Protein AF-A0A183PET5-F1 (afdb_monomer_lite)

Structure (mmCIF, N/CA/C/O backbone):
data_AF-A0A1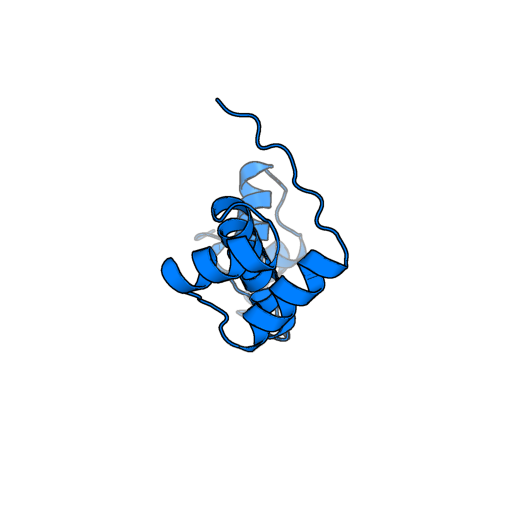83PET5-F1
#
_entry.id   AF-A0A183PET5-F1
#
loop_
_atom_site.group_PDB
_atom_site.id
_atom_site.type_symbol
_atom_site.label_atom_id
_atom_site.label_alt_id
_atom_site.label_comp_id
_atom_site.label_asym_id
_atom_site.label_entity_id
_atom_site.label_seq_id
_atom_site.pdbx_PDB_ins_code
_atom_site.Cartn_x
_atom_site.Cartn_y
_atom_site.Cartn_z
_atom_site.occupancy
_atom_site.B_iso_or_equiv
_atom_site.auth_seq_id
_atom_site.auth_comp_id
_atom_site.auth_asym_id
_atom_site.auth_atom_id
_atom_site.pdbx_PDB_model_num
ATOM 1 N N . MET A 1 1 ? -17.306 4.430 -13.196 1.00 41.22 1 MET A N 1
ATOM 2 C CA . MET A 1 1 ? -15.877 4.793 -13.314 1.00 41.22 1 MET A CA 1
ATOM 3 C C . MET A 1 1 ? -15.508 5.619 -12.088 1.00 41.22 1 MET A C 1
ATOM 5 O O . MET A 1 1 ? -15.665 6.830 -12.104 1.00 41.22 1 MET A O 1
ATOM 9 N N . TYR A 1 2 ? -15.149 4.963 -10.981 1.00 47.38 2 TYR A N 1
ATOM 10 C CA . TYR A 1 2 ? -14.768 5.659 -9.749 1.00 47.38 2 TYR A CA 1
ATOM 11 C C . TYR A 1 2 ? -13.307 6.078 -9.883 1.00 47.38 2 TYR A C 1
ATOM 13 O O . TYR A 1 2 ? -12.419 5.231 -9.943 1.00 47.38 2 TYR A O 1
ATOM 21 N N . ILE A 1 3 ? -13.066 7.381 -9.997 1.00 56.75 3 ILE A N 1
ATOM 22 C CA . ILE A 1 3 ? -11.724 7.955 -9.908 1.00 56.75 3 ILE A CA 1
ATOM 23 C C . ILE A 1 3 ? -11.150 7.483 -8.570 1.00 56.75 3 ILE A C 1
ATOM 25 O O . ILE A 1 3 ? -11.715 7.773 -7.516 1.00 56.75 3 ILE A O 1
ATOM 29 N N . LEU A 1 4 ? -10.075 6.695 -8.616 1.00 60.47 4 LEU A N 1
ATOM 30 C CA . LEU A 1 4 ? -9.388 6.198 -7.430 1.00 60.47 4 LEU A CA 1
ATOM 31 C C . LEU A 1 4 ? -8.865 7.401 -6.643 1.00 60.47 4 LEU A C 1
ATOM 33 O O . LEU A 1 4 ? -7.787 7.919 -6.926 1.00 60.47 4 LEU A O 1
ATOM 37 N N . PHE A 1 5 ? -9.637 7.863 -5.657 1.00 74.62 5 PHE A N 1
ATOM 38 C CA . PHE A 1 5 ? -9.165 8.854 -4.701 1.00 74.62 5 PHE A CA 1
ATOM 39 C C . PHE A 1 5 ? -7.880 8.312 -4.076 1.00 74.62 5 PHE A C 1
ATOM 41 O O . PHE A 1 5 ? -7.866 7.194 -3.549 1.00 74.62 5 PHE A O 1
ATOM 48 N N . ARG A 1 6 ? -6.780 9.054 -4.204 1.00 76.00 6 ARG A N 1
ATOM 49 C CA . ARG A 1 6 ? -5.486 8.650 -3.660 1.00 76.00 6 ARG A CA 1
ATOM 50 C C . ARG A 1 6 ? -5.527 8.828 -2.147 1.00 76.00 6 ARG A C 1
ATOM 52 O O . ARG A 1 6 ? -5.416 9.945 -1.656 1.00 76.00 6 ARG A O 1
ATOM 59 N N . THR A 1 7 ? -5.668 7.726 -1.420 1.00 81.12 7 THR A N 1
ATOM 60 C CA . THR A 1 7 ? -5.598 7.726 0.043 1.00 81.12 7 THR A CA 1
ATOM 61 C C . THR A 1 7 ? -4.209 8.175 0.493 1.00 81.12 7 THR A C 1
ATOM 63 O O . THR A 1 7 ? -3.199 7.630 0.042 1.00 81.12 7 THR A O 1
ATOM 66 N N . ILE A 1 8 ? -4.160 9.176 1.372 1.00 89.69 8 ILE A N 1
ATOM 67 C CA . ILE A 1 8 ? -2.952 9.551 2.108 1.00 89.69 8 ILE A CA 1
ATOM 68 C C . ILE A 1 8 ? -3.078 8.925 3.492 1.00 89.69 8 ILE A C 1
ATOM 70 O O . ILE A 1 8 ? -4.015 9.233 4.222 1.00 89.69 8 ILE A O 1
ATOM 74 N N . PHE A 1 9 ? -2.159 8.023 3.823 1.00 93.19 9 PHE A N 1
ATOM 75 C CA . PHE A 1 9 ? -2.137 7.361 5.123 1.00 93.19 9 PHE A CA 1
ATOM 76 C C . PHE A 1 9 ? -1.466 8.252 6.163 1.00 93.19 9 PHE A C 1
ATOM 78 O O . PHE A 1 9 ? -0.458 8.901 5.873 1.00 93.19 9 PHE A O 1
ATOM 85 N N . THR A 1 10 ? -2.000 8.256 7.380 1.00 96.44 10 THR A N 1
ATOM 86 C CA . THR A 1 10 ? -1.334 8.893 8.520 1.00 96.44 10 THR A CA 1
ATOM 87 C C . THR A 1 10 ? -0.131 8.062 8.972 1.00 96.44 10 THR A C 1
ATOM 89 O O . THR A 1 10 ? -0.028 6.868 8.680 1.00 96.44 10 THR A O 1
ATOM 92 N N . SER A 1 11 ? 0.780 8.665 9.738 1.00 95.62 11 SER A N 1
ATOM 93 C CA . SER A 1 11 ? 1.925 7.937 10.303 1.00 95.62 11 SER A CA 1
ATOM 94 C C . SER A 1 11 ? 1.497 6.770 11.202 1.00 95.62 11 SER A C 1
ATOM 96 O O . SER A 1 11 ? 2.140 5.724 11.180 1.00 95.62 11 SER A O 1
ATOM 98 N N . GLY A 1 12 ? 0.400 6.920 11.955 1.00 96.94 12 GLY A N 1
ATOM 99 C CA . GLY A 1 12 ? -0.147 5.852 12.801 1.00 96.94 12 GLY A CA 1
ATOM 100 C C . GLY A 1 12 ? -0.662 4.669 11.981 1.00 96.94 12 GLY A C 1
ATOM 101 O O . GLY A 1 12 ? -0.313 3.525 12.258 1.00 96.94 12 GLY A O 1
ATOM 102 N N . GLN A 1 13 ? -1.396 4.949 10.901 1.00 97.12 13 GLN A N 1
ATOM 103 C CA . GLN A 1 13 ? -1.871 3.923 9.970 1.00 97.12 13 GLN A CA 1
ATOM 104 C C . GLN A 1 13 ? -0.718 3.170 9.307 1.00 97.12 13 GLN A C 1
ATOM 106 O O . GLN A 1 13 ? -0.742 1.946 9.222 1.00 97.12 13 GLN A O 1
ATOM 111 N N . LEU A 1 14 ? 0.317 3.891 8.861 1.00 97.56 14 LEU A N 1
ATOM 112 C CA . LEU A 1 14 ? 1.506 3.270 8.278 1.00 97.56 14 LEU A CA 1
ATOM 113 C C . LEU A 1 14 ? 2.236 2.370 9.277 1.00 97.56 14 LEU A C 1
ATOM 115 O O . LEU A 1 14 ? 2.718 1.315 8.877 1.00 97.56 14 LEU A O 1
ATOM 119 N N . ASN A 1 15 ? 2.303 2.757 10.553 1.00 97.44 15 ASN A N 1
ATOM 120 C CA . ASN A 1 15 ? 2.916 1.933 11.592 1.00 97.44 15 ASN A CA 1
ATOM 121 C C . ASN A 1 15 ? 2.162 0.604 11.758 1.00 97.44 15 ASN A C 1
ATOM 123 O O . ASN A 1 15 ? 2.775 -0.457 11.682 1.00 97.44 15 ASN A O 1
ATOM 127 N N . GLU A 1 16 ? 0.834 0.650 11.873 1.00 97.81 16 GLU A N 1
ATOM 128 C CA . GLU A 1 16 ? 0.010 -0.560 11.983 1.00 97.81 16 GLU A CA 1
ATOM 129 C C . GLU A 1 16 ? 0.118 -1.465 10.747 1.00 97.81 16 GLU A C 1
ATOM 131 O O . GLU A 1 16 ? 0.273 -2.681 10.871 1.00 97.81 16 GLU A O 1
ATOM 136 N N . LEU A 1 17 ? 0.109 -0.873 9.549 1.00 97.94 17 LEU A N 1
ATOM 137 C CA . LEU A 1 17 ? 0.284 -1.598 8.290 1.00 97.94 17 LEU A CA 1
ATOM 138 C C . LEU A 1 17 ? 1.663 -2.265 8.191 1.00 97.94 17 LEU A C 1
ATOM 140 O O . LEU A 1 17 ? 1.754 -3.435 7.824 1.00 97.94 17 LEU A O 1
ATOM 144 N N . GLU A 1 18 ? 2.740 -1.549 8.525 1.00 97.94 18 GLU A N 1
ATOM 145 C CA . GLU A 1 18 ? 4.094 -2.111 8.530 1.00 97.94 18 GLU A CA 1
ATOM 146 C C . GLU A 1 18 ? 4.246 -3.187 9.607 1.00 97.94 18 GLU A C 1
ATOM 148 O O . GLU A 1 18 ? 4.841 -4.225 9.323 1.00 97.94 18 GLU A O 1
ATOM 153 N N . LYS A 1 19 ? 3.682 -3.000 10.806 1.00 97.50 19 LYS A N 1
ATOM 154 C CA . LYS A 1 19 ? 3.689 -4.020 11.863 1.00 97.50 19 LYS A CA 1
ATOM 155 C C . LYS A 1 19 ? 3.036 -5.316 11.378 1.00 97.50 19 LYS A C 1
ATOM 157 O O . LYS A 1 19 ? 3.670 -6.366 11.424 1.00 97.50 19 LYS A O 1
ATOM 162 N N . ALA A 1 20 ? 1.821 -5.230 10.837 1.00 97.50 20 ALA A N 1
ATOM 163 C CA . ALA A 1 20 ? 1.124 -6.386 10.277 1.00 97.50 20 ALA A CA 1
ATOM 164 C C . ALA A 1 20 ? 1.892 -7.015 9.100 1.00 97.50 20 ALA A C 1
ATOM 166 O O . ALA A 1 20 ? 1.919 -8.234 8.955 1.00 97.50 20 ALA A O 1
ATOM 167 N N . PHE A 1 21 ? 2.562 -6.202 8.275 1.00 97.25 21 PHE A N 1
ATOM 168 C CA . PHE A 1 21 ? 3.387 -6.697 7.174 1.00 97.25 21 PHE A CA 1
ATOM 169 C C . PHE A 1 21 ? 4.567 -7.546 7.662 1.00 97.25 21 PHE A C 1
ATOM 171 O O . PHE A 1 21 ? 4.856 -8.564 7.040 1.00 97.25 21 PHE A O 1
ATOM 178 N N . HIS A 1 22 ? 5.220 -7.166 8.765 1.00 95.75 22 HIS A N 1
ATOM 179 C CA . HIS A 1 22 ? 6.302 -7.965 9.356 1.00 95.75 22 HIS A CA 1
ATOM 180 C C . HIS A 1 22 ? 5.808 -9.322 9.875 1.00 95.75 22 HIS A C 1
ATOM 182 O O . HIS A 1 22 ? 6.554 -10.296 9.820 1.00 95.75 22 HIS A O 1
ATOM 188 N N . GLU A 1 23 ? 4.564 -9.395 10.356 1.00 95.81 23 GLU A N 1
ATOM 189 C CA . GLU A 1 23 ? 3.945 -10.642 10.819 1.00 95.81 23 GLU A CA 1
ATOM 190 C C . GLU A 1 23 ? 3.532 -11.541 9.640 1.00 95.81 23 GLU A C 1
ATOM 192 O O . GLU A 1 23 ? 3.794 -12.744 9.650 1.00 95.81 23 GLU A O 1
ATOM 197 N N . ALA A 1 24 ? 2.920 -10.966 8.598 1.00 95.44 24 ALA A N 1
ATOM 198 C CA . ALA A 1 24 ? 2.502 -11.694 7.404 1.00 95.44 24 ALA A CA 1
ATOM 199 C C . ALA A 1 24 ? 2.528 -10.816 6.140 1.00 95.44 24 ALA A C 1
ATOM 201 O O . ALA A 1 24 ? 1.739 -9.890 5.973 1.00 95.44 24 ALA A O 1
ATOM 202 N N . HIS A 1 25 ? 3.362 -11.175 5.158 1.00 95.12 25 HIS A N 1
ATOM 203 C CA . HIS A 1 25 ? 3.439 -10.464 3.870 1.00 95.12 25 HIS A CA 1
ATOM 204 C C . HIS A 1 25 ? 2.213 -10.673 2.953 1.00 95.12 25 HIS A C 1
ATOM 206 O O . HIS A 1 25 ? 1.964 -9.874 2.036 1.00 95.12 25 HIS A O 1
ATOM 212 N N . TYR A 1 26 ? 1.467 -11.761 3.165 1.00 97.00 26 TYR A N 1
ATOM 213 C CA . TYR A 1 26 ? 0.293 -12.172 2.388 1.00 97.00 26 TYR A CA 1
ATOM 214 C C . TYR A 1 26 ? -0.883 -12.492 3.327 1.00 97.00 26 TYR A C 1
ATOM 216 O O . TYR A 1 26 ? -1.244 -13.659 3.453 1.00 97.00 26 TYR A O 1
ATOM 224 N N . PRO A 1 27 ? -1.460 -11.485 4.005 1.00 96.44 27 PRO A N 1
ATOM 225 C CA . PRO A 1 27 ? -2.604 -11.711 4.879 1.00 96.44 27 PRO A CA 1
ATOM 226 C C . PRO A 1 27 ? -3.834 -12.122 4.063 1.00 96.44 27 PRO A C 1
ATOM 228 O O . PRO A 1 27 ? -4.075 -11.574 2.977 1.00 96.44 27 PRO A O 1
ATOM 231 N N . ASP A 1 28 ? -4.616 -13.063 4.587 1.00 96.75 28 ASP A N 1
ATOM 232 C CA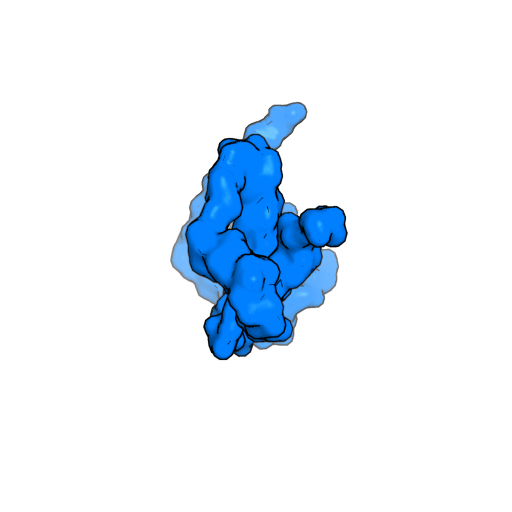 . ASP A 1 28 ? -5.903 -13.453 4.010 1.00 96.75 28 ASP A CA 1
ATOM 233 C C . ASP A 1 28 ? -6.974 -12.351 4.177 1.00 96.75 28 ASP A C 1
ATOM 235 O O . ASP A 1 28 ? -6.690 -11.252 4.655 1.00 96.75 28 ASP A O 1
ATOM 239 N N . VAL A 1 29 ? -8.199 -12.603 3.702 1.00 96.06 29 VAL A N 1
ATOM 240 C CA . VAL A 1 29 ? -9.297 -11.618 3.765 1.00 96.06 29 VAL A CA 1
ATOM 241 C C . VAL A 1 29 ? -9.633 -11.259 5.214 1.00 96.06 29 VAL A C 1
ATOM 243 O O . VAL A 1 29 ? -9.701 -10.080 5.546 1.00 96.06 29 VAL A O 1
ATOM 246 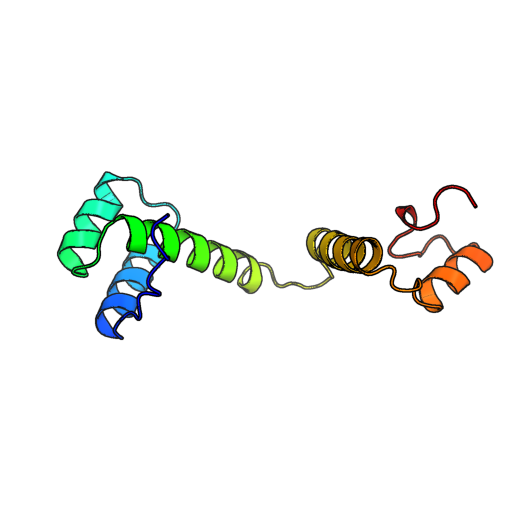N N . TYR A 1 30 ? -9.758 -12.257 6.086 1.00 97.06 30 TYR A N 1
ATOM 247 C CA . TYR A 1 30 ? -10.133 -12.064 7.483 1.00 97.06 30 TYR A CA 1
ATOM 248 C C . TYR A 1 30 ? -9.080 -11.251 8.249 1.00 97.06 30 TYR A C 1
ATOM 250 O O . TYR A 1 30 ? -9.398 -10.309 8.973 1.00 97.06 30 TYR A O 1
ATOM 258 N N . GLN A 1 31 ? -7.797 -11.544 8.034 1.00 97.12 31 GLN A N 1
ATOM 259 C CA . GLN A 1 31 ? -6.698 -10.782 8.625 1.00 97.12 31 GLN A CA 1
ATOM 260 C C . GLN A 1 31 ? -6.699 -9.316 8.166 1.00 97.12 31 GLN A C 1
ATOM 262 O O . GLN A 1 31 ? -6.390 -8.419 8.955 1.00 97.12 31 GLN A O 1
ATOM 267 N N . ARG A 1 32 ? -7.064 -9.047 6.904 1.00 98.06 32 ARG A N 1
ATOM 268 C CA . ARG A 1 32 ? -7.189 -7.671 6.396 1.00 98.06 32 ARG A CA 1
ATOM 269 C C . ARG A 1 32 ? -8.414 -6.952 6.955 1.00 98.06 32 ARG A C 1
ATOM 271 O O . ARG A 1 32 ? -8.310 -5.760 7.229 1.00 98.06 32 ARG A O 1
ATOM 278 N N . GLU A 1 33 ? -9.524 -7.647 7.186 1.00 97.56 33 GLU A N 1
ATOM 279 C CA . GLU A 1 33 ? -10.711 -7.083 7.843 1.00 97.56 33 GLU A CA 1
ATOM 280 C C . GLU A 1 33 ? -10.430 -6.704 9.305 1.00 97.56 33 GLU A C 1
ATOM 282 O O . GLU A 1 33 ? -10.763 -5.600 9.736 1.00 97.56 33 GLU A O 1
ATOM 287 N N . LEU A 1 34 ? -9.718 -7.547 10.059 1.00 97.19 34 LEU A N 1
ATOM 288 C CA . LEU A 1 34 ? -9.283 -7.191 11.415 1.00 97.19 34 LEU A CA 1
ATOM 289 C C . LEU A 1 34 ? -8.363 -5.961 11.420 1.00 97.19 34 LEU A C 1
ATOM 291 O O . LEU A 1 34 ? -8.500 -5.068 12.261 1.00 97.19 34 LEU A O 1
ATOM 295 N N . LEU A 1 35 ? -7.439 -5.883 10.460 1.00 97.69 35 LEU A N 1
ATOM 296 C CA . LEU A 1 35 ? -6.553 -4.729 10.318 1.00 97.69 35 LEU A CA 1
ATOM 297 C C . LEU A 1 35 ? -7.310 -3.469 9.875 1.00 97.69 35 LEU A C 1
ATOM 299 O O . LEU A 1 35 ? -6.943 -2.371 10.286 1.00 97.69 35 LEU A O 1
ATOM 303 N N . SER A 1 36 ? -8.379 -3.620 9.090 1.00 97.56 36 SER A N 1
ATOM 304 C CA . SER A 1 36 ? -9.282 -2.537 8.682 1.00 97.56 36 SER A CA 1
ATOM 305 C C . SER A 1 36 ? -9.898 -1.847 9.888 1.00 97.56 36 SER A C 1
ATOM 307 O O . SER A 1 36 ? -9.825 -0.621 9.990 1.00 97.56 36 SER A O 1
ATOM 309 N N . MET A 1 37 ? -10.396 -2.631 10.845 1.00 96.56 37 MET A N 1
ATOM 310 C CA . MET A 1 37 ? -10.932 -2.101 12.098 1.00 96.56 37 MET A CA 1
ATOM 311 C C . MET A 1 37 ? -9.856 -1.396 12.927 1.00 96.56 37 MET A C 1
ATOM 313 O O . MET A 1 37 ? -10.108 -0.336 13.488 1.00 96.56 37 MET A O 1
ATOM 317 N N . LYS A 1 38 ? -8.646 -1.963 12.990 1.00 94.94 38 LYS A N 1
ATOM 318 C CA . LYS A 1 38 ? -7.557 -1.429 13.818 1.00 94.94 38 LYS A CA 1
ATOM 319 C C . LYS A 1 38 ? -6.941 -0.141 13.263 1.00 94.94 38 LYS A C 1
ATOM 321 O O . LYS A 1 38 ? -6.598 0.753 14.028 1.00 94.94 38 LYS A O 1
ATOM 326 N N . ALA A 1 39 ? -6.752 -0.069 11.948 1.00 95.25 39 ALA A N 1
ATOM 327 C CA . ALA A 1 39 ? -6.140 1.073 11.271 1.00 95.25 39 ALA A CA 1
ATOM 328 C C . ALA A 1 39 ? -7.173 2.109 10.790 1.00 95.25 39 ALA A C 1
ATOM 330 O O . ALA A 1 39 ? -6.784 3.134 10.227 1.00 95.25 39 ALA A O 1
ATOM 331 N N . GLU A 1 40 ? -8.470 1.838 10.974 1.00 96.38 40 GLU A N 1
ATOM 332 C CA . GLU A 1 40 ? -9.585 2.648 10.465 1.00 96.38 40 GLU A CA 1
ATOM 333 C C . GLU A 1 40 ? -9.445 2.934 8.960 1.00 96.38 40 GLU A C 1
ATOM 335 O O . GLU A 1 40 ? -9.585 4.059 8.474 1.00 96.38 40 GLU A O 1
ATOM 340 N N . LEU A 1 41 ? -9.106 1.889 8.204 1.00 95.62 41 LEU A N 1
ATOM 341 C CA . LEU A 1 41 ? -8.913 1.952 6.759 1.00 95.62 41 LEU A CA 1
ATOM 342 C C . LEU A 1 41 ? -9.817 0.944 6.066 1.00 95.62 41 LEU A C 1
ATOM 344 O O . LEU A 1 41 ? -9.854 -0.201 6.502 1.00 95.62 41 LEU A O 1
ATOM 348 N N . PRO A 1 42 ? -10.472 1.297 4.950 1.00 95.50 42 PRO A N 1
ATOM 349 C CA . PRO A 1 42 ? -11.188 0.320 4.139 1.00 95.50 42 PRO A CA 1
ATOM 350 C C . PRO A 1 42 ? -10.283 -0.843 3.693 1.00 95.50 42 PRO A C 1
ATOM 352 O O . PRO A 1 42 ? -9.110 -0.636 3.362 1.00 95.50 42 PRO A O 1
ATOM 355 N N . GLU A 1 43 ? -10.826 -2.062 3.673 1.00 96.00 43 GLU A N 1
ATOM 356 C CA . GLU A 1 43 ? -10.088 -3.287 3.323 1.00 96.00 43 GLU A CA 1
ATOM 357 C C . GLU A 1 43 ? -9.418 -3.192 1.943 1.00 96.00 43 GLU A C 1
ATOM 359 O O . GLU A 1 43 ? -8.254 -3.573 1.800 1.00 96.00 43 GLU A O 1
ATOM 364 N N . ASP A 1 44 ? -10.080 -2.574 0.960 1.00 95.25 44 ASP A N 1
ATOM 365 C CA . ASP A 1 44 ? -9.547 -2.389 -0.394 1.00 95.25 44 ASP A CA 1
ATOM 366 C C . ASP A 1 44 ? -8.256 -1.550 -0.387 1.00 95.25 44 ASP A C 1
ATOM 368 O O . ASP A 1 44 ? -7.302 -1.828 -1.125 1.00 95.25 44 ASP A O 1
ATOM 372 N N . ARG A 1 45 ? -8.174 -0.547 0.496 1.00 95.94 45 ARG A N 1
ATOM 373 C CA . ARG A 1 45 ? -6.971 0.279 0.679 1.00 95.94 45 ARG A CA 1
ATOM 374 C C . ARG A 1 45 ? -5.844 -0.502 1.322 1.00 95.94 45 ARG A C 1
ATOM 376 O O . ARG A 1 45 ? -4.694 -0.331 0.911 1.00 95.94 45 ARG A O 1
ATOM 383 N N . ILE A 1 46 ? -6.163 -1.387 2.260 1.00 96.75 46 ILE A N 1
ATOM 384 C CA . ILE A 1 46 ? -5.197 -2.305 2.866 1.00 96.75 46 ILE A CA 1
ATOM 385 C C . ILE A 1 46 ? -4.687 -3.285 1.808 1.00 96.75 46 ILE A C 1
ATOM 387 O O . ILE A 1 46 ? -3.476 -3.424 1.642 1.00 96.75 46 ILE A O 1
ATOM 391 N N . GLN A 1 47 ? -5.571 -3.896 1.017 1.00 96.38 47 GLN A N 1
ATOM 392 C CA . GLN A 1 47 ? -5.191 -4.798 -0.069 1.00 96.38 47 GLN A CA 1
ATOM 393 C C . GLN A 1 47 ? -4.201 -4.131 -1.037 1.00 96.38 47 GLN A C 1
ATOM 395 O O . GLN A 1 47 ? -3.134 -4.690 -1.319 1.00 96.38 47 GLN A O 1
ATOM 400 N N . VAL A 1 48 ? -4.521 -2.927 -1.524 1.00 96.31 48 VAL A N 1
ATOM 401 C CA . VAL A 1 48 ? -3.650 -2.169 -2.438 1.00 96.31 48 VAL A CA 1
ATOM 402 C C . VAL A 1 48 ? -2.332 -1.787 -1.762 1.00 96.31 48 VAL A C 1
ATOM 404 O O . VAL A 1 48 ? -1.265 -1.899 -2.376 1.00 96.31 48 VAL A O 1
ATOM 407 N N . TRP A 1 49 ? -2.365 -1.374 -0.493 1.00 96.81 49 TRP A N 1
ATOM 408 C CA . TRP A 1 49 ? -1.148 -1.068 0.255 1.00 96.81 49 TRP A CA 1
ATOM 409 C C . TRP A 1 49 ? -0.233 -2.294 0.357 1.00 96.81 49 TRP A C 1
ATOM 411 O O . TRP A 1 49 ? 0.942 -2.194 0.010 1.00 96.81 49 TRP A O 1
ATOM 421 N N . PHE A 1 50 ? -0.763 -3.471 0.707 1.00 97.75 50 PHE A N 1
ATOM 422 C CA . PHE A 1 50 ? 0.009 -4.716 0.785 1.00 97.75 50 PHE A CA 1
ATOM 423 C C . PHE A 1 50 ? 0.588 -5.126 -0.577 1.00 97.75 50 PHE A C 1
ATOM 425 O O . PHE A 1 50 ? 1.737 -5.566 -0.658 1.00 97.75 50 PHE A O 1
ATOM 432 N N . GLN A 1 51 ? -0.155 -4.938 -1.673 1.00 95.50 51 GLN A N 1
ATOM 433 C CA . GLN A 1 51 ? 0.365 -5.160 -3.028 1.00 95.50 51 GLN A CA 1
ATOM 434 C C . GLN A 1 51 ? 1.572 -4.257 -3.330 1.00 95.50 51 GLN A C 1
ATOM 436 O O . GLN A 1 51 ? 2.624 -4.746 -3.762 1.00 95.50 51 GLN A O 1
ATOM 441 N N . ASN A 1 52 ? 1.453 -2.958 -3.047 1.00 95.50 52 ASN A N 1
ATOM 442 C CA . ASN A 1 52 ? 2.522 -1.979 -3.248 1.00 95.50 52 ASN A CA 1
ATOM 443 C C . ASN A 1 52 ? 3.721 -2.241 -2.333 1.00 95.50 52 ASN A C 1
ATOM 445 O O . ASN A 1 52 ? 4.875 -2.188 -2.770 1.00 95.50 52 ASN A O 1
ATOM 449 N N . ARG A 1 53 ? 3.463 -2.589 -1.072 1.00 96.31 53 ARG A N 1
ATOM 450 C CA . ARG A 1 53 ? 4.498 -2.894 -0.091 1.00 96.31 53 ARG A CA 1
ATOM 451 C C . ARG A 1 53 ? 5.290 -4.137 -0.474 1.00 96.31 53 ARG A C 1
ATOM 453 O O . ARG A 1 53 ? 6.520 -4.099 -0.407 1.00 96.31 53 ARG A O 1
ATOM 460 N N . ARG A 1 54 ? 4.629 -5.192 -0.970 1.00 95.50 54 ARG A N 1
ATOM 461 C CA . ARG A 1 54 ? 5.297 -6.370 -1.551 1.00 95.50 54 ARG A CA 1
ATOM 462 C C . ARG A 1 54 ? 6.103 -6.023 -2.797 1.00 95.50 54 ARG A C 1
ATOM 464 O O . ARG A 1 54 ? 7.182 -6.575 -2.989 1.00 95.50 54 ARG A O 1
ATOM 471 N N . ALA A 1 55 ? 5.606 -5.130 -3.653 1.00 89.81 55 ALA A N 1
ATOM 472 C CA . ALA A 1 55 ? 6.361 -4.677 -4.818 1.00 89.81 55 ALA A CA 1
ATOM 473 C C . ALA A 1 55 ? 7.651 -3.951 -4.406 1.00 89.81 55 ALA A C 1
ATOM 475 O O . ALA A 1 55 ? 8.705 -4.224 -4.976 1.00 89.81 55 ALA A O 1
ATOM 476 N N . LYS A 1 56 ? 7.590 -3.086 -3.385 1.00 89.56 56 LYS A N 1
ATOM 477 C CA . LYS A 1 56 ? 8.775 -2.436 -2.805 1.00 89.56 56 LYS A CA 1
ATOM 478 C C . LYS A 1 56 ? 9.718 -3.456 -2.163 1.00 89.56 56 LYS A C 1
ATOM 480 O O . LYS A 1 56 ? 10.894 -3.460 -2.498 1.00 89.56 56 LYS A O 1
ATOM 485 N N . TRP A 1 57 ? 9.193 -4.361 -1.338 1.00 88.31 57 TRP A N 1
ATOM 486 C CA . TRP A 1 57 ? 9.956 -5.432 -0.685 1.00 88.31 57 TRP A CA 1
ATOM 487 C C . TRP A 1 57 ? 10.738 -6.286 -1.690 1.00 88.31 57 TRP A C 1
ATOM 489 O O . TRP A 1 57 ? 11.944 -6.472 -1.553 1.00 88.31 57 TRP A O 1
ATOM 499 N N . ARG A 1 58 ? 10.081 -6.711 -2.777 1.00 84.31 58 ARG A N 1
ATOM 500 C CA . ARG A 1 58 ? 10.724 -7.460 -3.867 1.00 84.31 58 ARG A CA 1
ATOM 501 C C . ARG A 1 58 ? 11.855 -6.687 -4.549 1.00 84.31 58 ARG A C 1
ATOM 503 O O . ARG A 1 58 ? 12.791 -7.322 -5.025 1.00 84.31 58 ARG A O 1
ATOM 510 N N . LYS A 1 59 ? 11.771 -5.352 -4.614 1.00 75.50 59 LYS A N 1
ATOM 511 C CA . LYS A 1 59 ? 12.831 -4.487 -5.160 1.00 75.50 59 LYS A CA 1
ATOM 512 C C . LYS A 1 59 ? 13.994 -4.281 -4.184 1.00 75.50 59 LYS A C 1
ATOM 514 O O . LYS A 1 59 ? 15.103 -4.054 -4.647 1.00 75.50 59 LYS A O 1
ATOM 519 N N . THR A 1 60 ? 13.745 -4.308 -2.873 1.00 72.19 60 THR A N 1
ATOM 520 C CA . THR A 1 60 ? 14.753 -3.984 -1.848 1.00 72.19 60 THR A CA 1
ATOM 521 C C . THR A 1 60 ? 15.476 -5.206 -1.282 1.00 72.19 60 THR A C 1
ATOM 523 O O . THR A 1 60 ? 16.670 -5.113 -1.025 1.00 72.19 60 THR A O 1
ATOM 526 N N . GLU A 1 61 ? 14.801 -6.346 -1.092 1.00 62.19 61 GLU A N 1
ATOM 527 C CA . GLU A 1 61 ? 15.421 -7.541 -0.483 1.00 62.19 61 GLU A CA 1
ATOM 528 C C . GLU A 1 61 ? 16.123 -8.458 -1.480 1.00 62.19 61 GLU A C 1
ATOM 530 O O . GLU A 1 61 ? 17.118 -9.102 -1.148 1.00 62.19 61 GLU A O 1
ATOM 535 N N . LYS A 1 62 ? 15.707 -8.437 -2.749 1.00 49.41 62 LYS A N 1
ATOM 536 C CA . LYS A 1 62 ? 16.626 -8.820 -3.815 1.00 49.41 62 LYS A CA 1
ATOM 537 C C . LYS A 1 62 ? 17.560 -7.637 -3.984 1.00 49.41 62 LYS A C 1
ATOM 539 O O . LYS A 1 62 ? 17.205 -6.691 -4.681 1.00 49.41 62 LYS A O 1
ATOM 544 N N . LYS A 1 63 ? 18.742 -7.687 -3.353 1.00 45.34 63 LYS A N 1
ATOM 545 C CA . LYS A 1 63 ? 19.897 -6.916 -3.829 1.00 45.34 63 LYS A CA 1
ATOM 546 C C . LYS A 1 63 ? 19.877 -7.065 -5.341 1.00 45.34 63 LYS A C 1
ATOM 548 O O . LYS A 1 63 ? 20.092 -8.163 -5.853 1.00 45.34 63 LYS A O 1
ATOM 553 N N . TRP A 1 64 ? 19.531 -5.997 -6.044 1.00 46.94 64 TRP A N 1
ATOM 554 C CA . TRP A 1 64 ? 19.585 -5.934 -7.492 1.0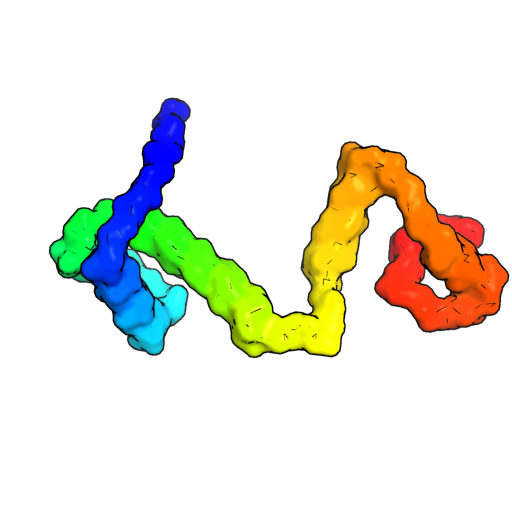0 46.94 64 TRP A CA 1
ATOM 555 C C . TRP A 1 64 ? 21.068 -5.882 -7.873 1.00 46.94 64 TRP A C 1
ATOM 557 O O . TRP A 1 64 ? 21.598 -4.871 -8.310 1.00 46.94 64 TRP A O 1
ATOM 567 N N . GLY A 1 65 ? 21.784 -6.965 -7.571 1.00 44.66 65 GLY A N 1
ATOM 568 C CA . GLY A 1 65 ? 23.225 -7.117 -7.731 1.00 44.66 65 GLY A CA 1
ATOM 569 C C . GLY A 1 65 ? 23.630 -7.422 -9.168 1.00 44.66 65 GLY A C 1
ATOM 570 O O . GLY A 1 65 ? 24.751 -7.856 -9.382 1.00 44.66 65 GLY A O 1
ATOM 571 N N . LYS A 1 66 ? 22.704 -7.252 -10.115 1.00 45.69 66 LYS A N 1
ATOM 572 C CA . LYS A 1 66 ? 22.792 -7.312 -11.579 1.00 45.69 66 LYS A CA 1
ATOM 573 C C . LYS A 1 66 ? 21.372 -7.004 -12.076 1.00 45.69 66 LYS A C 1
ATOM 575 O O . LYS A 1 66 ? 20.415 -7.377 -11.392 1.00 45.69 66 LYS A O 1
ATOM 580 N N . SER A 1 67 ? 21.220 -6.302 -13.201 1.00 48.78 67 SER A N 1
ATOM 581 C CA . SER A 1 67 ? 19.923 -6.134 -13.882 1.00 48.78 67 SER A CA 1
ATOM 582 C C . SER A 1 67 ? 19.111 -7.424 -13.831 1.00 48.78 67 SER A C 1
ATOM 584 O O . SER A 1 67 ? 19.566 -8.444 -14.328 1.00 48.78 67 SER A O 1
ATOM 586 N N . SER A 1 68 ? 17.931 -7.427 -13.201 1.00 54.41 68 SER A N 1
ATOM 587 C CA . SER A 1 68 ? 17.021 -8.550 -13.408 1.00 54.41 68 SER A CA 1
ATOM 588 C C . SER A 1 68 ? 16.485 -8.468 -14.831 1.00 54.41 68 SER A C 1
ATOM 590 O O . SER A 1 68 ? 16.146 -7.380 -15.301 1.00 54.41 68 SER A O 1
ATOM 592 N N . ILE A 1 69 ? 16.304 -9.634 -15.439 1.00 52.72 69 ILE A N 1
ATOM 593 C CA . ILE A 1 69 ? 15.590 -9.881 -16.696 1.00 52.72 69 ILE A CA 1
ATOM 594 C C . ILE A 1 69 ? 14.320 -9.010 -16.854 1.00 52.72 69 ILE A C 1
ATOM 596 O O . ILE A 1 69 ? 13.997 -8.556 -17.944 1.00 52.72 69 ILE A O 1
ATOM 600 N N . MET A 1 70 ? 13.613 -8.673 -15.765 1.00 50.91 70 MET A N 1
ATOM 601 C CA . MET A 1 70 ? 12.428 -7.799 -15.819 1.00 50.91 70 MET A CA 1
ATOM 602 C C . MET A 1 70 ? 12.725 -6.318 -16.114 1.00 50.91 70 MET A C 1
ATOM 604 O O . MET A 1 70 ? 11.858 -5.634 -16.652 1.00 50.91 70 MET A O 1
ATOM 608 N N . ALA A 1 71 ? 13.911 -5.791 -15.789 1.00 58.09 71 ALA A N 1
ATOM 609 C CA . ALA A 1 71 ? 14.309 -4.457 -16.252 1.00 58.09 71 ALA A CA 1
ATOM 610 C C . ALA A 1 71 ? 14.847 -4.479 -17.678 1.00 58.09 71 ALA A C 1
ATOM 612 O O . ALA A 1 71 ? 14.699 -3.477 -18.365 1.00 58.09 71 ALA A O 1
ATOM 613 N N . GLU A 1 72 ? 15.411 -5.597 -18.139 1.00 53.47 72 GLU A N 1
ATOM 614 C CA . GLU A 1 72 ? 15.754 -5.775 -19.553 1.00 53.47 72 GLU A CA 1
ATOM 615 C C . GLU A 1 72 ? 14.484 -5.803 -20.407 1.00 53.47 72 GLU A C 1
ATOM 617 O O . GLU A 1 72 ? 14.380 -5.041 -21.363 1.00 53.47 72 GLU A O 1
ATOM 622 N N . TYR A 1 73 ? 13.453 -6.550 -19.991 1.00 58.72 73 TYR A N 1
ATOM 623 C CA . TYR A 1 73 ? 12.130 -6.491 -20.621 1.00 58.72 73 TYR A CA 1
ATOM 624 C C . TYR A 1 73 ? 11.445 -5.131 -20.452 1.00 58.72 73 TYR A C 1
ATOM 626 O O . TYR A 1 73 ? 10.726 -4.689 -21.346 1.00 58.72 73 TYR A O 1
ATOM 634 N N . GLY A 1 74 ? 11.657 -4.446 -19.326 1.00 69.00 74 GLY A N 1
ATOM 635 C CA . GLY A 1 74 ? 11.149 -3.091 -19.107 1.00 69.00 74 GLY A CA 1
ATOM 636 C C . GLY A 1 74 ? 11.774 -2.068 -20.060 1.00 69.00 74 GLY A C 1
ATOM 637 O O . GLY A 1 74 ? 11.052 -1.274 -20.666 1.00 69.00 74 GLY A O 1
ATOM 638 N N . LEU A 1 75 ? 13.098 -2.125 -20.227 1.00 64.31 75 LEU A N 1
ATOM 639 C CA . LEU A 1 75 ? 13.862 -1.299 -21.157 1.00 64.31 75 LEU A CA 1
ATOM 640 C C . LEU A 1 75 ? 13.503 -1.636 -22.608 1.00 64.31 75 LEU A C 1
ATOM 642 O O . LEU A 1 75 ? 13.187 -0.729 -23.369 1.00 64.31 75 LEU A O 1
ATOM 646 N N . TYR A 1 76 ? 13.429 -2.919 -22.968 1.00 64.50 76 TYR A N 1
ATOM 647 C CA . TYR A 1 76 ? 12.944 -3.365 -24.276 1.00 64.50 76 TYR A CA 1
ATOM 648 C C . TYR A 1 76 ? 11.526 -2.885 -24.563 1.00 64.50 76 TYR A C 1
ATOM 650 O O . TYR A 1 76 ? 11.272 -2.288 -25.604 1.00 64.50 76 TYR A O 1
ATOM 658 N N . GLY A 1 77 ? 10.608 -3.057 -23.612 1.00 64.75 77 GLY A N 1
ATOM 659 C CA . GLY A 1 77 ? 9.241 -2.578 -23.749 1.00 64.75 77 GLY A CA 1
ATOM 660 C C . GLY A 1 77 ? 9.181 -1.065 -23.971 1.00 64.75 77 GLY A C 1
ATOM 661 O O . GLY A 1 77 ? 8.362 -0.600 -24.758 1.00 64.75 77 GLY A O 1
ATOM 662 N N . ALA A 1 78 ? 10.045 -0.287 -23.313 1.00 69.25 78 ALA A N 1
ATOM 663 C CA . ALA A 1 78 ? 10.152 1.151 -23.551 1.00 69.25 78 ALA A CA 1
ATOM 664 C C . ALA A 1 78 ? 10.733 1.466 -24.939 1.00 69.25 78 ALA A C 1
ATOM 666 O O . ALA A 1 78 ? 10.180 2.303 -25.648 1.00 69.25 78 ALA A O 1
ATOM 667 N N . MET A 1 79 ? 11.795 0.773 -25.351 1.00 69.50 79 MET A N 1
ATOM 668 C CA . MET A 1 79 ? 12.440 0.976 -26.649 1.00 69.50 79 MET A CA 1
ATOM 669 C C . MET A 1 79 ? 11.514 0.642 -27.820 1.00 69.50 79 MET A C 1
ATOM 671 O O . MET A 1 79 ? 11.438 1.425 -28.759 1.00 69.50 79 MET A O 1
ATOM 675 N N . VAL A 1 80 ? 10.758 -0.457 -27.737 1.00 65.50 80 VAL A N 1
ATOM 676 C CA . VAL A 1 80 ? 9.793 -0.863 -28.771 1.00 65.50 80 VAL A CA 1
ATOM 677 C C . VAL A 1 80 ? 8.624 0.114 -28.859 1.00 65.50 80 VAL A C 1
ATOM 679 O O . VAL A 1 80 ? 8.266 0.542 -29.949 1.00 65.50 80 VAL A O 1
ATOM 682 N N . ARG A 1 81 ? 8.029 0.507 -27.723 1.00 65.56 81 ARG A N 1
ATOM 683 C CA . ARG A 1 81 ? 6.867 1.417 -27.725 1.00 65.56 81 ARG A CA 1
ATOM 684 C C . ARG A 1 81 ? 7.208 2.833 -28.181 1.00 65.56 81 ARG A C 1
ATOM 686 O O . ARG A 1 81 ? 6.348 3.504 -28.738 1.00 65.56 81 ARG A O 1
ATOM 693 N N . HIS A 1 82 ? 8.426 3.290 -27.904 1.00 65.75 82 HIS A N 1
ATOM 694 C CA . HIS A 1 82 ? 8.873 4.646 -28.225 1.00 65.75 82 HIS A CA 1
ATOM 695 C C . HIS A 1 82 ? 9.827 4.700 -29.426 1.00 65.75 82 HIS A C 1
ATOM 697 O O . HIS A 1 82 ? 10.410 5.753 -29.673 1.00 65.75 82 HIS A O 1
ATOM 703 N N . SER A 1 83 ? 9.990 3.592 -30.160 1.00 71.44 83 SER A N 1
ATOM 704 C CA . SER A 1 83 ? 10.892 3.468 -31.315 1.00 71.44 83 SER A CA 1
ATOM 705 C C . SER A 1 83 ? 12.298 4.019 -31.049 1.00 71.44 83 SER A C 1
ATOM 707 O O . SER A 1 83 ? 12.891 4.689 -31.895 1.00 71.44 83 SER A O 1
ATOM 709 N N . LEU A 1 84 ? 12.823 3.788 -29.844 1.00 71.00 84 LEU A N 1
ATOM 710 C CA . LEU A 1 84 ? 14.132 4.308 -29.464 1.00 71.00 84 LEU A CA 1
ATOM 711 C C . LEU A 1 84 ? 15.224 3.519 -30.198 1.00 71.00 84 LEU A C 1
ATOM 713 O O . LEU A 1 84 ? 15.173 2.286 -30.210 1.00 71.00 84 LEU A O 1
ATOM 717 N N . PRO A 1 85 ? 16.227 4.198 -30.782 1.00 66.75 85 PRO A N 1
ATOM 718 C CA . PRO A 1 85 ? 17.318 3.517 -31.461 1.00 66.75 85 PRO A CA 1
ATOM 719 C C . PRO A 1 85 ? 18.091 2.628 -30.480 1.00 66.75 85 PRO A C 1
ATOM 721 O O . PRO A 1 85 ? 18.335 3.012 -29.332 1.00 66.75 85 PRO A O 1
ATOM 724 N N . LEU A 1 86 ? 18.491 1.440 -30.946 1.00 63.38 86 LEU A N 1
ATOM 725 C CA . LEU A 1 86 ? 19.323 0.525 -30.168 1.00 63.38 86 LEU A CA 1
ATOM 726 C C . LEU A 1 86 ? 20.623 1.236 -29.731 1.00 63.38 86 LEU A C 1
ATOM 728 O O . LEU A 1 86 ? 21.252 1.924 -30.544 1.00 63.38 86 LEU A O 1
ATOM 732 N N . PRO A 1 87 ? 21.069 1.071 -28.472 1.00 67.69 87 PRO A N 1
ATOM 733 C CA . PRO A 1 87 ? 22.358 1.579 -28.026 1.00 67.69 87 PRO A CA 1
ATOM 734 C C . PRO A 1 87 ? 23.504 1.081 -28.917 1.00 67.69 87 PRO A C 1
ATOM 736 O O . PRO A 1 87 ? 23.610 -0.111 -29.205 1.00 67.69 87 PRO A O 1
ATOM 739 N N . LYS A 1 88 ? 24.416 1.987 -29.298 1.00 65.62 88 LYS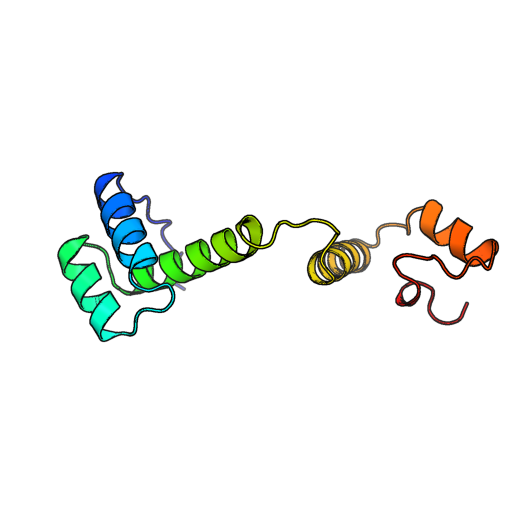 A N 1
ATOM 740 C CA . LYS A 1 88 ? 25.579 1.675 -30.156 1.00 65.62 88 LYS A CA 1
ATOM 741 C C . LYS A 1 88 ? 26.465 0.556 -29.598 1.00 65.62 88 LYS A C 1
ATOM 743 O O . LYS A 1 88 ? 27.132 -0.130 -30.359 1.00 65.62 88 LYS A O 1
ATOM 748 N N . THR A 1 89 ? 26.473 0.374 -28.281 1.00 62.72 89 THR A N 1
ATOM 749 C CA . THR A 1 89 ? 27.210 -0.691 -27.592 1.00 62.72 89 THR A CA 1
ATOM 750 C C . THR A 1 89 ? 26.694 -2.086 -27.947 1.00 62.72 89 THR A C 1
ATOM 752 O O . THR A 1 89 ? 27.507 -2.976 -28.161 1.00 62.72 89 THR A O 1
ATOM 755 N N . ILE A 1 90 ? 25.373 -2.254 -28.081 1.00 65.00 90 ILE A N 1
ATOM 756 C CA . ILE A 1 90 ? 24.728 -3.518 -28.480 1.00 65.00 90 ILE A CA 1
ATOM 757 C C . ILE A 1 90 ? 24.937 -3.773 -29.978 1.00 65.00 90 ILE A C 1
ATOM 759 O O . ILE A 1 90 ? 25.188 -4.900 -30.397 1.00 65.00 90 ILE A O 1
ATOM 763 N N . LEU A 1 91 ? 24.883 -2.713 -30.793 1.00 65.06 91 LEU A N 1
ATOM 764 C CA . LEU A 1 91 ? 25.154 -2.816 -32.228 1.00 65.06 91 LEU A CA 1
ATOM 765 C C . LEU A 1 91 ? 26.614 -3.211 -32.502 1.00 65.06 91 LEU A C 1
ATOM 767 O O . LEU A 1 91 ? 26.882 -4.022 -33.379 1.00 65.06 91 LEU A O 1
ATOM 771 N N . LYS A 1 92 ? 27.560 -2.668 -31.728 1.00 65.94 92 LYS A N 1
ATOM 772 C CA . LYS A 1 92 ? 28.984 -2.996 -31.847 1.00 65.94 92 LYS A CA 1
ATOM 773 C C . LYS A 1 92 ? 29.287 -4.432 -31.411 1.00 65.94 92 LYS A C 1
ATOM 775 O O . LYS A 1 92 ? 30.031 -5.115 -32.101 1.00 65.94 92 LYS A O 1
ATOM 780 N N . SER A 1 93 ? 28.682 -4.913 -30.321 1.00 61.66 93 SER A N 1
ATOM 781 C CA . SER A 1 93 ? 28.891 -6.297 -29.871 1.00 61.66 93 SER A CA 1
ATOM 782 C C . SER A 1 93 ? 28.351 -7.334 -30.862 1.00 61.66 93 SER A C 1
ATOM 784 O O . SER A 1 93 ? 28.928 -8.408 -30.973 1.00 61.66 93 SER A O 1
ATOM 786 N N . ALA A 1 94 ? 27.291 -7.004 -31.611 1.00 61.78 94 ALA A N 1
ATOM 787 C CA . ALA A 1 94 ? 26.785 -7.838 -32.704 1.00 61.78 94 ALA A CA 1
ATOM 788 C C . ALA A 1 94 ? 27.785 -7.964 -33.867 1.00 61.78 94 ALA A C 1
ATOM 790 O O . ALA A 1 94 ? 27.934 -9.034 -34.444 1.00 61.78 94 ALA A O 1
ATOM 791 N N . LEU A 1 95 ? 28.476 -6.869 -34.202 1.00 63.31 95 LEU A N 1
ATOM 792 C CA . LEU A 1 95 ? 29.450 -6.826 -35.297 1.00 63.31 95 LEU A CA 1
ATOM 793 C C . LEU A 1 95 ? 30.763 -7.537 -34.939 1.00 63.31 95 LEU A C 1
ATOM 795 O O . LEU A 1 95 ? 31.382 -8.153 -35.802 1.00 63.31 95 LEU A O 1
ATOM 799 N N . ASP A 1 96 ? 31.164 -7.479 -33.667 1.00 62.41 96 ASP A N 1
ATOM 800 C CA . ASP A 1 96 ? 32.440 -8.023 -33.193 1.00 62.41 96 ASP A CA 1
ATOM 801 C C . ASP A 1 96 ? 32.386 -9.542 -32.869 1.00 62.41 96 ASP A C 1
ATOM 803 O O . ASP A 1 96 ? 33.393 -10.091 -32.430 1.00 62.41 96 ASP A O 1
ATOM 807 N N . ASN A 1 97 ? 31.254 -10.241 -33.091 1.00 57.00 97 ASN A N 1
ATOM 808 C CA . ASN A 1 97 ? 31.045 -11.680 -32.789 1.00 57.00 97 ASN A CA 1
ATOM 809 C C . ASN A 1 97 ? 31.507 -12.110 -31.379 1.00 57.00 97 ASN A C 1
ATOM 811 O O . ASN A 1 97 ? 31.919 -13.249 -31.162 1.00 57.00 97 ASN A O 1
ATOM 815 N N . ASN A 1 98 ? 31.466 -11.198 -30.408 1.00 57.25 98 ASN A N 1
ATOM 816 C CA . ASN A 1 98 ? 31.790 -11.524 -29.029 1.00 57.25 98 ASN A CA 1
ATOM 817 C C . ASN A 1 98 ? 30.487 -11.957 -28.342 1.00 57.25 98 ASN A C 1
ATOM 819 O O . ASN A 1 98 ? 29.587 -11.134 -28.166 1.00 57.25 98 ASN A O 1
ATOM 823 N N . ASP A 1 99 ? 30.383 -13.236 -27.966 1.00 54.88 99 ASP A N 1
ATOM 824 C CA . ASP A 1 99 ? 29.196 -13.914 -27.391 1.00 54.88 99 ASP A CA 1
ATOM 825 C C . ASP A 1 99 ? 28.705 -13.328 -26.042 1.00 54.88 99 ASP A C 1
ATOM 827 O O . ASP A 1 99 ? 27.804 -13.844 -25.385 1.00 54.88 99 ASP A O 1
ATOM 831 N N . GLU A 1 100 ? 29.282 -12.206 -25.620 1.00 58.12 100 GLU A N 1
ATOM 832 C CA . GLU A 1 100 ? 29.024 -11.496 -24.371 1.00 58.12 100 GLU A CA 1
ATOM 833 C C . GLU A 1 100 ? 28.042 -10.321 -24.564 1.00 58.12 100 GLU A C 1
ATOM 835 O O . GLU A 1 100 ? 28.083 -9.310 -23.857 1.00 58.12 100 GLU A O 1
ATOM 840 N N . SER A 1 101 ? 27.142 -10.412 -25.549 1.00 59.19 101 SER A N 1
ATOM 841 C CA . SER A 1 101 ? 26.042 -9.453 -25.660 1.00 59.19 101 SER A CA 1
ATOM 842 C C . SER A 1 101 ? 25.054 -9.695 -24.520 1.00 59.19 101 SER A C 1
ATOM 844 O O . SER A 1 101 ? 24.507 -10.782 -24.374 1.00 59.19 101 SER A O 1
ATOM 846 N N . CYS A 1 102 ? 24.784 -8.664 -23.719 1.00 55.31 102 CYS A N 1
ATOM 847 C CA . CYS A 1 102 ? 23.825 -8.727 -22.609 1.00 55.31 102 CYS A CA 1
ATOM 848 C C . CYS A 1 102 ? 22.366 -8.930 -23.091 1.00 55.31 102 CYS A C 1
ATOM 850 O O . CYS A 1 102 ? 21.492 -9.285 -22.307 1.00 55.31 102 CYS A O 1
ATOM 852 N N . ALA A 1 103 ? 22.085 -8.721 -24.385 1.00 60.59 103 ALA A N 1
ATOM 853 C CA . ALA A 1 103 ? 20.743 -8.859 -24.954 1.00 60.59 103 ALA A CA 1
ATOM 854 C C . ALA A 1 103 ? 20.769 -9.397 -26.404 1.00 60.59 103 ALA A C 1
ATOM 856 O O . ALA A 1 103 ? 20.388 -8.689 -27.339 1.00 60.59 103 ALA A O 1
ATOM 857 N N . PRO A 1 104 ? 21.206 -10.650 -26.621 1.00 60.75 104 PRO A N 1
ATOM 858 C CA . PRO A 1 104 ? 21.385 -11.223 -27.959 1.00 60.75 104 PRO A CA 1
ATOM 859 C C . PRO A 1 104 ? 20.050 -11.427 -28.697 1.00 60.75 104 PRO A C 1
ATOM 861 O O . PRO A 1 104 ? 19.982 -11.346 -29.918 1.00 60.75 104 PRO A O 1
ATOM 864 N N . TRP A 1 105 ? 18.952 -11.582 -27.956 1.00 62.75 105 TRP A N 1
ATOM 865 C CA . TRP A 1 105 ? 17.584 -11.702 -28.473 1.00 62.75 105 TRP A CA 1
ATOM 866 C C . TRP A 1 105 ? 17.038 -10.419 -29.133 1.00 62.75 105 TRP A C 1
ATOM 868 O O . TRP A 1 105 ? 16.016 -10.480 -29.811 1.00 62.75 105 TRP A O 1
ATOM 878 N N . LEU A 1 106 ? 17.699 -9.264 -28.969 1.00 60.84 106 LEU A N 1
ATOM 879 C CA . LEU A 1 106 ? 17.341 -8.014 -29.662 1.00 60.84 106 LEU A CA 1
ATOM 880 C C . LEU A 1 106 ? 17.849 -7.947 -31.105 1.00 60.84 106 LEU A C 1
ATOM 882 O O . LEU A 1 106 ? 17.396 -7.097 -31.867 1.00 60.84 106 LEU A O 1
ATOM 886 N N . LEU A 1 107 ? 18.801 -8.805 -31.467 1.00 63.72 107 LEU A N 1
ATOM 887 C CA . LEU A 1 107 ? 19.518 -8.760 -32.742 1.00 63.72 107 LEU A CA 1
ATOM 888 C C . LEU A 1 107 ? 18.895 -9.661 -33.812 1.00 63.72 107 LEU A C 1
ATOM 890 O O . LEU A 1 107 ? 19.544 -9.893 -34.823 1.00 63.72 107 LEU A O 1
ATOM 894 N N . GLY A 1 108 ? 17.683 -10.179 -33.552 1.00 56.28 108 GLY A N 1
ATOM 895 C CA . GLY A 1 108 ? 16.979 -11.224 -34.304 1.00 56.28 108 GLY A CA 1
ATOM 896 C C . GLY A 1 108 ? 17.545 -11.500 -35.692 1.00 56.28 108 GLY A C 1
ATOM 897 O O . GLY A 1 108 ? 17.277 -10.719 -36.593 1.00 56.28 108 GLY A O 1
ATOM 898 N N . ASN A 1 109 ? 18.314 -12.591 -35.811 1.00 53.28 109 ASN A N 1
ATOM 899 C CA . ASN A 1 109 ? 18.967 -13.096 -37.026 1.00 53.28 109 ASN A CA 1
ATOM 900 C C . ASN A 1 109 ? 19.210 -12.019 -38.103 1.00 53.28 109 ASN A C 1
ATOM 902 O O . ASN A 1 109 ? 18.610 -12.083 -39.178 1.00 53.28 109 ASN A O 1
ATOM 906 N N . LEU A 1 110 ? 20.035 -11.018 -37.783 1.00 46.44 110 LEU A N 1
ATOM 907 C CA . LEU A 1 110 ? 20.656 -10.152 -38.789 1.00 46.44 110 LEU A CA 1
ATOM 908 C C . LEU A 1 110 ? 21.589 -10.954 -39.703 1.00 46.44 110 LEU A C 1
ATOM 910 O O . LEU A 1 110 ? 22.272 -1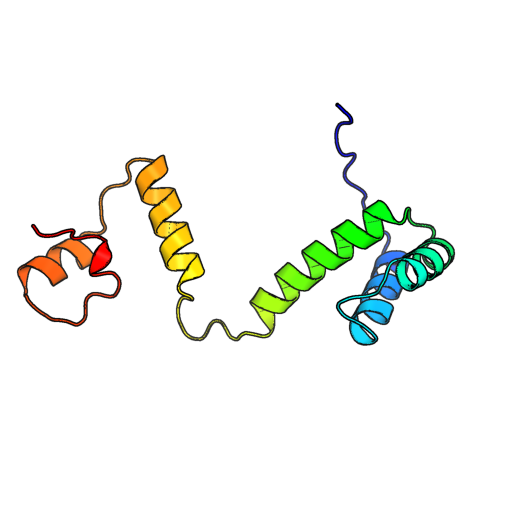1.869 -39.187 1.00 46.44 110 LEU A O 1
#

Organism: NCBI:txid31246

pLDDT: mean 76.87, std 18.69, range [41.22, 98.06]

Sequence (110 aa):
MYILFRTIFTSGQLNELEKAFHEAHYPDVYQRELLSMKAELPEDRIQVWFQNRRAKWRKTEKKWGKSSIMAEYGLYGAMVRHSLPLPKTILKSALDNNDESCAPWLLGNL

InterPro domains:
  IPR001356 Homeodomain [PF00046] (6-59)
  IPR001356 Homeodomain [PS50071] (6-60)
  IPR001356 Homeodomain [SM00389] (2-64)
  IPR001356 Homeodomain [cd00086] (6-61)
  IPR009057 Homedomain-like superfamily [SSF46689] (5-62)
  IPR017970 Homeobox, conserved site [PS00027] (35-58)
  IPR023339 CVC domain [PS51496] (62-110)
  IPR052294 Visual system homeobox transcriptional regulators [PTHR46892] (6-108)

Radius of gyration: 21.39 Å; chains: 1; bounding box: 48×24×53 Å

Foldseek 3Di:
DDDPDDDDADPQLVVLLVVVCVVPLDDDQVSLVVSCVVSVHPSVVSVVVSVVVVVVVVVPVPPCVDDDPVVVVVVVVVCVVVVPDDPVVLVVCVVVVDPPRPCVVVVPPD

Secondary structure (DSSP, 8-state):
------PPPPHHHHHHHHHHHHH-SS--HHHHHHHHHHHT--HHHHHHHHHHHHHHHHHHHS---S--HHHHHHHHHHHHHTTPPPPHHHHHHHHTT-S--S-GGGGTT-